Protein AF-A0A1I7UFY5-F1 (afdb_monomer_lite)

Foldseek 3Di:
DDDPDDPPPDDDLVNQLVVLVVLVADNVLSNLVSCVVPPDDDPPDDPVNNVVVVVVSLVPGDPRNNVSVVVVVVVVVVVVVVVCVVVDDDDDPDD

pLDDT: mean 78.75, std 18.69, range [33.28, 92.75]

Sequence (95 aa):
MARPNSPEVDFSREEIRSGLLSEGISENGAAEITDFLFKDRSEDITPGELKQEFREFLSMLSIEDKQSIKRIINNELERFFSEQADDNHTIFLVG

Radius of gyration: 16.1 Å; chains: 1; bounding box: 44×31×37 Å

Structure (mmCIF, N/CA/C/O backbone):
data_AF-A0A1I7UFY5-F1
#
_entry.id   AF-A0A1I7UFY5-F1
#
loop_
_atom_site.group_PDB
_atom_site.id
_atom_site.type_symbol
_atom_site.label_atom_id
_atom_site.label_alt_id
_atom_site.label_comp_id
_atom_site.label_asym_id
_atom_site.label_entity_id
_atom_site.label_seq_id
_atom_site.pdbx_PDB_ins_code
_atom_site.Cartn_x
_atom_site.Cartn_y
_atom_site.Cartn_z
_atom_site.occupancy
_atom_site.B_iso_or_equiv
_atom_site.auth_seq_id
_atom_site.auth_comp_id
_atom_site.auth_asym_id
_atom_site.auth_atom_id
_atom_site.pdbx_PDB_model_num
ATOM 1 N N . MET A 1 1 ? 32.771 -13.806 1.738 1.00 38.91 1 MET A N 1
ATOM 2 C CA . MET A 1 1 ? 31.688 -14.762 2.051 1.00 38.91 1 MET A CA 1
ATOM 3 C C . MET A 1 1 ? 30.380 -14.029 1.813 1.00 38.91 1 MET A C 1
ATOM 5 O O . MET A 1 1 ? 30.169 -13.008 2.452 1.00 38.91 1 MET A O 1
ATOM 9 N N . ALA A 1 2 ? 29.597 -14.437 0.813 1.00 37.72 2 ALA A N 1
ATOM 10 C CA . ALA A 1 2 ? 28.322 -13.799 0.486 1.00 37.72 2 ALA A CA 1
ATOM 11 C C . ALA A 1 2 ? 27.258 -14.242 1.503 1.00 37.72 2 ALA A C 1
ATOM 13 O O . ALA A 1 2 ? 27.182 -15.429 1.820 1.00 37.72 2 ALA A O 1
ATOM 14 N N . ARG A 1 3 ? 26.485 -13.294 2.045 1.00 45.88 3 ARG A N 1
ATOM 15 C CA . ARG A 1 3 ? 25.312 -13.598 2.878 1.00 45.88 3 ARG A CA 1
ATOM 16 C C . ARG A 1 3 ? 24.256 -14.289 1.996 1.00 45.88 3 ARG A C 1
ATOM 18 O O . ARG A 1 3 ? 24.138 -13.901 0.834 1.00 45.88 3 ARG A O 1
ATOM 25 N N . PRO A 1 4 ? 23.526 -15.302 2.493 1.00 45.19 4 PRO A N 1
ATOM 26 C CA . PRO A 1 4 ? 22.435 -15.895 1.732 1.00 45.19 4 PRO A CA 1
ATOM 27 C C . PRO A 1 4 ? 21.368 -14.822 1.494 1.00 45.19 4 PRO A C 1
ATOM 29 O O . PRO A 1 4 ? 20.998 -14.104 2.423 1.00 45.19 4 PRO A O 1
ATOM 32 N N . ASN A 1 5 ? 20.936 -14.688 0.239 1.00 40.84 5 ASN A N 1
ATOM 33 C CA . ASN A 1 5 ? 19.795 -13.862 -0.143 1.00 40.84 5 ASN A CA 1
ATOM 34 C C . ASN A 1 5 ? 18.606 -14.211 0.763 1.00 40.84 5 ASN A C 1
ATOM 36 O O . ASN A 1 5 ? 18.371 -15.394 1.025 1.00 40.84 5 ASN A O 1
ATOM 40 N N . SER A 1 6 ? 17.896 -13.192 1.258 1.00 42.12 6 SER A N 1
ATOM 41 C CA . SER A 1 6 ? 16.636 -13.375 1.981 1.00 42.12 6 SER A CA 1
ATOM 42 C C . SER A 1 6 ? 15.745 -14.354 1.211 1.00 42.12 6 SER A C 1
ATOM 44 O O . SER A 1 6 ? 15.692 -14.245 -0.017 1.00 42.12 6 SER A O 1
ATOM 46 N N . PRO A 1 7 ? 15.081 -15.312 1.882 1.00 50.38 7 PRO A N 1
ATOM 47 C CA . PRO A 1 7 ? 14.134 -16.193 1.211 1.00 50.38 7 PRO A CA 1
ATOM 48 C C . PRO A 1 7 ? 13.136 -15.326 0.441 1.00 50.38 7 PRO A C 1
ATOM 50 O O . PRO A 1 7 ? 12.602 -14.369 1.002 1.00 50.38 7 PRO A O 1
ATOM 53 N N . GLU A 1 8 ? 12.942 -15.615 -0.845 1.00 49.03 8 GLU A N 1
ATOM 54 C CA . GLU A 1 8 ? 11.894 -14.986 -1.644 1.00 49.03 8 GLU A CA 1
ATOM 55 C C . GLU A 1 8 ? 10.558 -15.380 -1.010 1.00 49.03 8 GLU A C 1
ATOM 57 O O . GLU A 1 8 ? 10.080 -16.502 -1.173 1.00 49.03 8 GLU A O 1
ATOM 62 N N . VAL A 1 9 ? 10.015 -14.497 -0.173 1.00 59.53 9 VAL A N 1
ATOM 63 C CA . VAL A 1 9 ? 8.687 -14.678 0.404 1.00 59.53 9 VAL A CA 1
ATOM 64 C C . VAL A 1 9 ? 7.696 -14.246 -0.665 1.00 59.53 9 VAL A C 1
ATOM 66 O O . VAL A 1 9 ? 7.497 -13.054 -0.892 1.00 59.53 9 VAL A O 1
ATOM 69 N N . ASP A 1 10 ? 7.130 -15.229 -1.357 1.00 69.44 10 ASP A N 1
ATOM 70 C CA . ASP A 1 10 ? 6.060 -15.020 -2.324 1.00 69.44 10 ASP A CA 1
ATOM 71 C C . ASP A 1 10 ? 4.733 -14.970 -1.556 1.00 69.44 10 ASP A C 1
ATOM 73 O O . ASP A 1 10 ? 4.236 -15.991 -1.079 1.00 69.44 10 ASP A O 1
ATOM 77 N N . PHE A 1 11 ? 4.213 -13.764 -1.333 1.00 79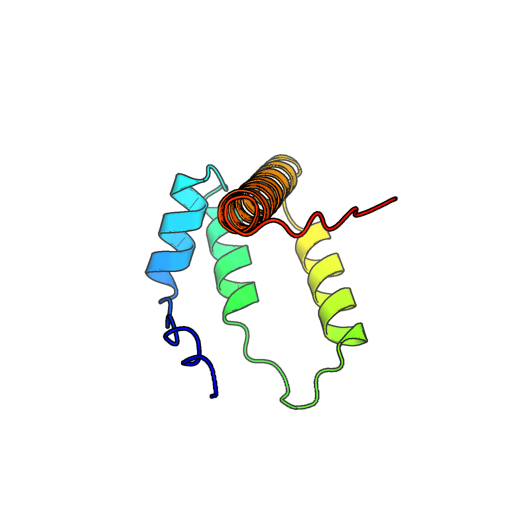.81 11 PHE A N 1
ATOM 78 C CA . PHE A 1 11 ? 2.926 -13.578 -0.670 1.00 79.81 11 PHE A CA 1
ATOM 79 C C . PHE A 1 11 ? 1.800 -13.692 -1.696 1.00 79.81 11 PHE A C 1
ATOM 81 O O . PHE A 1 11 ? 1.829 -13.027 -2.730 1.00 79.81 11 PHE A O 1
ATOM 88 N N . SER A 1 12 ? 0.754 -14.459 -1.396 1.00 90.31 12 SER A N 1
ATOM 89 C CA . SER A 1 12 ? -0.463 -14.470 -2.212 1.00 90.31 12 SER A CA 1
ATOM 90 C C . SER A 1 12 ? -1.332 -13.227 -1.970 1.00 90.31 12 SER A C 1
ATOM 92 O O . SER A 1 12 ? -1.286 -12.593 -0.912 1.00 90.31 12 SER A O 1
ATOM 94 N N . ARG A 1 13 ? -2.201 -12.889 -2.938 1.00 91.69 13 ARG A N 1
ATOM 95 C CA . ARG A 1 13 ? -3.192 -11.799 -2.790 1.00 91.69 13 ARG A CA 1
ATOM 96 C C . ARG A 1 13 ? -4.043 -11.957 -1.528 1.00 91.69 13 ARG A C 1
ATOM 98 O O . ARG A 1 13 ? -4.361 -10.971 -0.870 1.00 91.69 13 ARG A O 1
ATOM 105 N N . GLU A 1 14 ? -4.425 -13.189 -1.201 1.00 91.75 14 GLU A N 1
ATOM 106 C CA . GLU A 1 14 ? -5.272 -13.493 -0.046 1.00 91.75 14 GLU A CA 1
ATOM 107 C C . GLU A 1 14 ? -4.537 -13.274 1.281 1.00 91.75 14 GLU A C 1
ATOM 109 O O . GLU A 1 14 ? -5.114 -12.699 2.208 1.00 91.75 14 GLU A O 1
ATOM 114 N N . GLU A 1 15 ? -3.260 -13.657 1.359 1.00 91.69 15 GLU A N 1
ATOM 115 C CA . GLU A 1 15 ? -2.419 -13.421 2.537 1.00 91.69 15 GLU A CA 1
ATOM 116 C C . GLU A 1 15 ? -2.214 -11.928 2.786 1.00 91.69 15 GLU A C 1
ATOM 118 O O . GLU A 1 15 ? -2.404 -11.464 3.911 1.00 91.69 15 GLU A O 1
ATOM 123 N N . ILE A 1 16 ? -1.911 -11.158 1.735 1.00 90.44 16 ILE A N 1
ATOM 124 C CA . ILE A 1 16 ? -1.761 -9.702 1.838 1.00 90.44 16 ILE A CA 1
ATOM 125 C C . ILE A 1 16 ? -3.066 -9.054 2.299 1.00 90.44 16 ILE A C 1
ATOM 127 O O . ILE A 1 16 ? -3.066 -8.286 3.262 1.00 90.44 16 ILE A O 1
ATOM 131 N N . ARG A 1 17 ? -4.195 -9.391 1.666 1.00 92.75 17 ARG A N 1
ATOM 132 C CA . ARG A 1 17 ? -5.496 -8.821 2.034 1.00 92.75 17 ARG A CA 1
ATOM 133 C C . ARG A 1 17 ? -5.860 -9.144 3.483 1.00 92.75 17 ARG A C 1
ATOM 135 O O . ARG A 1 17 ? -6.277 -8.252 4.218 1.00 92.75 17 ARG A O 1
ATOM 142 N N . SER A 1 18 ? -5.680 -10.395 3.901 1.00 92.56 18 SER A N 1
ATOM 143 C CA . SER A 1 18 ? -5.972 -10.839 5.269 1.00 92.56 18 SER A CA 1
ATOM 144 C C . SER A 1 18 ? -5.056 -10.168 6.295 1.00 92.56 18 SER A C 1
ATOM 146 O O . SER A 1 18 ? -5.526 -9.745 7.352 1.00 92.56 18 SER A O 1
ATOM 148 N N . GLY A 1 19 ? -3.774 -9.995 5.963 1.00 91.31 19 GLY A N 1
ATOM 149 C CA . GLY A 1 19 ? -2.816 -9.259 6.786 1.00 91.31 19 GLY A CA 1
ATOM 150 C C . GLY A 1 19 ? -3.229 -7.800 6.988 1.00 91.31 19 GLY A C 1
ATOM 151 O O . GLY A 1 19 ? -3.318 -7.337 8.124 1.00 91.31 19 GLY A O 1
ATOM 152 N N . LEU A 1 20 ? -3.581 -7.097 5.908 1.00 92.00 20 LEU A N 1
ATOM 153 C CA . LEU A 1 20 ? -4.026 -5.698 5.965 1.00 92.00 20 LEU A CA 1
ATOM 154 C C . LEU A 1 20 ? -5.288 -5.523 6.822 1.00 92.00 20 LEU A C 1
ATOM 156 O O . LEU A 1 20 ? -5.365 -4.589 7.621 1.00 92.00 20 LEU A O 1
ATOM 160 N N . LEU A 1 21 ? -6.249 -6.443 6.704 1.00 92.62 21 LEU A N 1
ATOM 161 C CA . LEU A 1 21 ? -7.449 -6.459 7.547 1.00 92.62 21 LEU A CA 1
ATOM 162 C C . LEU A 1 21 ? -7.105 -6.643 9.031 1.00 92.62 21 LEU A C 1
ATOM 164 O O . LEU A 1 21 ? -7.664 -5.953 9.884 1.00 92.62 21 LEU A O 1
ATOM 168 N N . SER A 1 22 ? -6.169 -7.546 9.342 1.00 91.69 22 SER A N 1
ATOM 169 C CA . SER A 1 22 ? -5.716 -7.784 10.721 1.00 91.69 22 SER A CA 1
ATOM 170 C C . SER A 1 22 ? -5.017 -6.562 11.329 1.00 91.69 22 SER A C 1
ATOM 172 O O . SER A 1 22 ? -5.126 -6.313 12.528 1.00 91.69 22 SER A O 1
ATOM 174 N N . GLU A 1 23 ? -4.403 -5.738 10.478 1.00 88.12 23 GLU A N 1
ATOM 175 C CA . GLU A 1 23 ? -3.802 -4.454 10.828 1.00 88.12 23 GLU A CA 1
ATOM 176 C C . GLU A 1 23 ? -4.805 -3.286 10.819 1.00 88.12 23 GLU A C 1
ATOM 178 O O . GLU A 1 23 ? -4.414 -2.122 10.902 1.00 88.12 23 GLU A O 1
ATOM 183 N N . GLY A 1 24 ? -6.110 -3.549 10.748 1.00 87.75 24 GLY A N 1
ATOM 184 C CA . GLY A 1 24 ? -7.136 -2.512 10.873 1.00 87.75 24 GLY A CA 1
ATOM 185 C C . GLY A 1 24 ? -7.247 -1.587 9.660 1.00 87.75 24 GLY A C 1
ATOM 186 O O . GLY A 1 24 ? -7.687 -0.445 9.802 1.00 87.75 24 GLY A O 1
ATOM 187 N N . ILE A 1 25 ? -6.839 -2.053 8.479 1.00 91.50 25 ILE A N 1
ATOM 188 C CA . ILE A 1 25 ? -7.243 -1.448 7.206 1.00 91.50 25 ILE A CA 1
ATOM 189 C C . ILE A 1 25 ? -8.687 -1.867 6.914 1.00 91.50 25 ILE A C 1
ATOM 191 O O . ILE A 1 25 ? -9.077 -3.009 7.168 1.00 91.50 25 ILE A O 1
ATOM 195 N N . SER A 1 26 ? -9.488 -0.950 6.376 1.00 91.94 26 SER A N 1
ATOM 196 C CA . SER A 1 26 ? -10.861 -1.249 5.965 1.00 91.94 26 SER A CA 1
ATOM 197 C C . SER A 1 26 ? -10.910 -2.325 4.875 1.00 91.94 26 SER A C 1
ATOM 199 O O . SER A 1 26 ? -9.956 -2.517 4.126 1.00 91.94 26 SER A O 1
ATOM 201 N N . GLU A 1 27 ? -12.041 -3.017 4.720 1.00 92.25 27 GLU A N 1
ATOM 202 C CA . GLU A 1 27 ? -12.174 -4.042 3.674 1.00 92.25 27 GLU A CA 1
ATOM 203 C C . GLU A 1 27 ? -11.936 -3.485 2.265 1.00 92.25 27 GLU A C 1
ATOM 205 O O . GLU A 1 27 ? -11.244 -4.114 1.460 1.00 92.25 27 GLU A O 1
ATOM 210 N N . ASN A 1 28 ? -12.451 -2.282 2.001 1.00 91.81 28 ASN A N 1
ATOM 211 C CA . ASN A 1 28 ? -12.230 -1.577 0.746 1.00 91.81 28 ASN A CA 1
ATOM 212 C C . ASN A 1 28 ? -10.758 -1.173 0.584 1.00 91.81 28 ASN A C 1
ATOM 214 O O . ASN A 1 28 ? -10.161 -1.441 -0.451 1.00 91.81 28 ASN A O 1
ATOM 218 N N . GLY A 1 29 ? -10.141 -0.595 1.620 1.00 90.31 29 GLY A N 1
ATOM 219 C CA . GLY A 1 29 ? -8.722 -0.236 1.591 1.00 90.31 29 GLY A CA 1
ATOM 220 C C . GLY A 1 29 ? -7.816 -1.450 1.373 1.00 90.31 29 GLY A C 1
ATOM 221 O O . GLY A 1 29 ? -6.888 -1.389 0.574 1.00 90.31 29 GLY A O 1
ATOM 222 N N . ALA A 1 30 ? -8.108 -2.578 2.021 1.00 92.12 30 ALA A N 1
ATOM 223 C CA . ALA A 1 30 ? -7.328 -3.802 1.891 1.00 92.12 30 ALA A CA 1
ATOM 224 C C . ALA A 1 30 ? -7.421 -4.382 0.473 1.00 92.12 30 ALA A C 1
ATOM 226 O O . ALA A 1 30 ? -6.410 -4.843 -0.058 1.00 92.12 30 ALA A O 1
ATOM 227 N N . ALA A 1 31 ? -8.601 -4.329 -0.154 1.00 92.56 31 ALA A N 1
ATOM 228 C CA . ALA A 1 31 ? -8.775 -4.720 -1.551 1.00 92.56 31 ALA A CA 1
ATOM 229 C C . ALA A 1 31 ? -7.963 -3.814 -2.494 1.00 92.56 31 ALA A C 1
ATOM 231 O O . ALA A 1 31 ? -7.138 -4.317 -3.252 1.00 92.56 31 ALA A O 1
ATOM 232 N N . GLU A 1 32 ? -8.108 -2.493 -2.368 1.00 91.12 32 GLU A N 1
ATOM 233 C CA . GLU A 1 32 ? -7.420 -1.501 -3.207 1.00 91.12 32 GLU A CA 1
ATOM 234 C C . GLU A 1 32 ? -5.888 -1.573 -3.075 1.00 91.12 32 GLU A C 1
ATOM 236 O O . GLU A 1 32 ? -5.169 -1.539 -4.073 1.00 91.12 32 GLU A O 1
ATOM 241 N N . ILE A 1 33 ? -5.360 -1.726 -1.853 1.00 90.62 33 ILE A N 1
ATOM 242 C CA . ILE A 1 33 ? -3.916 -1.904 -1.618 1.00 90.62 33 ILE A CA 1
ATOM 243 C C . ILE A 1 33 ? -3.431 -3.213 -2.241 1.00 90.62 33 ILE A C 1
ATOM 245 O O . ILE A 1 33 ? -2.383 -3.231 -2.886 1.00 90.62 33 ILE A O 1
ATOM 249 N N . THR A 1 34 ? -4.177 -4.306 -2.067 1.00 91.44 34 THR A N 1
ATOM 250 C CA . THR A 1 34 ? -3.811 -5.600 -2.657 1.00 91.44 34 THR A CA 1
ATOM 251 C C . THR A 1 34 ? -3.783 -5.495 -4.181 1.00 91.44 34 THR A C 1
ATOM 253 O O . THR A 1 34 ? -2.816 -5.911 -4.812 1.00 91.44 34 THR A O 1
ATOM 256 N N . ASP A 1 35 ? -4.785 -4.873 -4.793 1.00 91.94 35 ASP A N 1
ATOM 257 C CA . ASP A 1 35 ? -4.816 -4.694 -6.243 1.00 91.94 35 ASP A CA 1
ATOM 258 C C . ASP A 1 35 ? -3.704 -3.774 -6.744 1.00 91.94 35 ASP A C 1
ATOM 260 O O . ASP A 1 35 ? -3.098 -4.065 -7.776 1.00 91.94 35 ASP A O 1
ATOM 264 N N . PHE A 1 36 ? -3.358 -2.728 -5.989 1.00 90.56 36 PHE A N 1
ATOM 265 C CA . PHE A 1 36 ? -2.199 -1.892 -6.287 1.00 90.56 36 PHE A CA 1
ATOM 266 C C . PHE A 1 36 ? -0.888 -2.691 -6.247 1.00 90.56 36 PHE A C 1
ATOM 268 O O . PHE A 1 36 ? -0.057 -2.553 -7.147 1.00 90.56 36 PHE A O 1
ATOM 275 N N . LEU A 1 37 ? -0.673 -3.532 -5.233 1.00 88.69 37 LEU A N 1
ATOM 276 C CA . LEU A 1 37 ? 0.566 -4.306 -5.087 1.00 88.69 37 LEU A CA 1
ATOM 277 C C . LEU A 1 37 ? 0.752 -5.317 -6.225 1.00 88.69 37 LEU A C 1
ATOM 279 O O . LEU A 1 37 ? 1.848 -5.422 -6.766 1.00 88.69 37 LEU A O 1
ATOM 283 N N . PHE A 1 38 ? -0.327 -5.979 -6.646 1.00 89.31 38 PHE A N 1
ATOM 284 C CA . PHE A 1 38 ? -0.314 -6.984 -7.717 1.00 89.31 38 PHE A CA 1
ATOM 285 C C . PHE A 1 38 ? -0.612 -6.415 -9.107 1.00 89.31 38 PHE A C 1
ATOM 287 O O . PHE A 1 38 ? -0.852 -7.173 -10.052 1.00 89.31 38 PHE A O 1
ATOM 294 N N . LYS A 1 39 ? -0.654 -5.090 -9.245 1.00 88.94 39 LYS A N 1
ATOM 295 C CA . LYS A 1 39 ? -0.858 -4.449 -10.538 1.00 88.94 39 LYS A CA 1
ATOM 296 C C . LYS A 1 39 ? 0.296 -4.802 -11.472 1.00 88.94 39 LYS A C 1
ATOM 298 O O . LYS A 1 39 ? 1.456 -4.549 -11.144 1.00 88.94 39 LYS A O 1
ATOM 303 N N . ASP A 1 40 ? -0.051 -5.332 -12.641 1.00 89.69 40 ASP A N 1
ATOM 304 C CA . ASP A 1 40 ? 0.888 -5.535 -13.738 1.00 89.69 40 ASP A CA 1
ATOM 305 C C . ASP A 1 40 ? 1.409 -4.168 -14.197 1.00 89.69 40 ASP A C 1
ATOM 307 O O . ASP A 1 40 ? 0.633 -3.259 -14.522 1.00 89.69 40 ASP A O 1
ATOM 311 N N . ARG A 1 41 ? 2.725 -3.987 -14.118 1.00 86.94 41 ARG A N 1
ATOM 312 C CA . ARG A 1 41 ? 3.402 -2.736 -14.462 1.00 86.94 41 ARG A CA 1
ATOM 313 C C . ARG A 1 41 ? 4.378 -2.999 -15.588 1.00 86.94 41 ARG A C 1
ATOM 315 O O . ARG A 1 41 ? 4.943 -4.082 -15.683 1.00 86.94 41 ARG A O 1
ATOM 322 N N . SER A 1 42 ? 4.598 -1.967 -16.399 1.00 89.38 42 SER A N 1
ATOM 323 C CA . SER A 1 42 ? 5.651 -1.994 -17.409 1.00 89.38 42 SER A CA 1
ATOM 324 C C . SER A 1 42 ? 6.992 -2.328 -16.759 1.00 89.38 42 SER A C 1
ATOM 326 O O . SER A 1 42 ? 7.333 -1.744 -15.728 1.00 89.38 42 SER A O 1
ATOM 328 N N . GLU A 1 43 ? 7.766 -3.207 -17.393 1.00 87.31 43 GLU A N 1
ATOM 329 C CA . GLU A 1 43 ? 9.136 -3.526 -16.974 1.00 87.31 43 GLU A CA 1
ATOM 330 C C . GLU A 1 43 ? 10.047 -2.284 -17.010 1.00 87.31 43 GLU A C 1
ATOM 332 O O . GLU A 1 43 ? 11.025 -2.207 -16.270 1.00 87.31 43 GLU A O 1
ATOM 337 N N . ASP A 1 44 ? 9.678 -1.274 -17.807 1.00 89.88 44 ASP A N 1
ATOM 338 C CA . ASP A 1 44 ? 10.400 -0.007 -17.957 1.00 89.88 44 ASP A CA 1
ATOM 339 C C . ASP A 1 44 ? 9.934 1.101 -16.989 1.00 89.88 44 ASP A C 1
ATOM 341 O O . ASP A 1 44 ? 10.326 2.260 -17.151 1.00 89.88 44 ASP A O 1
ATOM 345 N N . ILE A 1 45 ? 9.073 0.801 -16.004 1.00 91.31 45 ILE A N 1
ATOM 346 C CA . ILE A 1 45 ? 8.567 1.827 -15.080 1.00 91.31 45 ILE A CA 1
ATOM 347 C C . ILE A 1 45 ? 9.716 2.495 -14.316 1.00 91.31 45 ILE A C 1
ATOM 349 O O . ILE A 1 45 ? 10.526 1.853 -13.641 1.00 91.31 45 ILE A O 1
ATOM 353 N N . THR A 1 46 ? 9.783 3.822 -14.381 1.00 91.81 46 THR A N 1
ATOM 354 C CA . THR A 1 46 ? 10.815 4.563 -13.659 1.00 91.81 46 THR A CA 1
ATOM 355 C C . THR A 1 46 ? 10.454 4.713 -12.176 1.00 91.81 46 THR A C 1
ATOM 357 O O . THR A 1 46 ? 9.276 4.785 -11.807 1.00 91.81 46 THR A O 1
ATOM 360 N N . PRO A 1 47 ? 11.449 4.882 -11.284 1.00 89.75 47 PRO A N 1
ATOM 361 C CA . PRO A 1 47 ? 11.183 5.178 -9.875 1.00 89.75 47 PRO A CA 1
ATOM 362 C C . PRO A 1 47 ? 10.339 6.446 -9.663 1.00 89.75 47 PRO A C 1
ATOM 364 O O . PRO A 1 47 ? 9.606 6.553 -8.680 1.00 89.75 47 PRO A O 1
ATOM 367 N N . GLY A 1 48 ? 10.446 7.419 -10.576 1.00 91.12 48 GLY A N 1
ATOM 368 C CA . GLY A 1 48 ? 9.648 8.645 -10.551 1.00 91.12 48 GLY A CA 1
ATOM 369 C C . GLY A 1 48 ? 8.171 8.380 -10.832 1.00 91.12 48 GLY A C 1
ATOM 370 O O . GLY A 1 48 ? 7.320 8.854 -10.079 1.00 91.12 48 GLY A O 1
ATOM 371 N N . GLU A 1 49 ? 7.881 7.582 -11.859 1.00 90.69 49 GLU A N 1
ATOM 372 C CA . GLU A 1 49 ? 6.520 7.173 -12.221 1.00 90.69 49 GLU A CA 1
ATOM 373 C C . GLU A 1 49 ? 5.886 6.319 -11.126 1.00 90.69 49 GLU A C 1
ATOM 375 O O . GLU A 1 49 ? 4.773 6.614 -10.699 1.00 90.69 49 GLU A O 1
ATOM 380 N N . LEU A 1 50 ? 6.619 5.347 -10.573 1.00 89.12 50 LEU A N 1
ATOM 381 C CA . LEU A 1 50 ? 6.124 4.529 -9.464 1.00 89.12 50 LEU A CA 1
ATOM 382 C C . LEU A 1 50 ? 5.807 5.381 -8.227 1.00 89.12 50 LEU A C 1
ATOM 384 O O . LEU A 1 50 ? 4.783 5.195 -7.569 1.00 89.12 50 LEU A O 1
ATOM 388 N N . LYS A 1 51 ? 6.666 6.359 -7.911 1.00 89.38 51 LYS A N 1
ATOM 389 C CA . LYS A 1 51 ? 6.430 7.293 -6.803 1.00 89.38 51 LYS A CA 1
ATOM 390 C C . LYS A 1 51 ? 5.197 8.158 -7.044 1.00 89.38 51 LYS A C 1
ATOM 392 O O . LYS A 1 51 ? 4.476 8.455 -6.089 1.00 89.38 51 LYS A O 1
ATOM 397 N N . GLN A 1 52 ? 4.981 8.607 -8.277 1.00 92.06 52 GLN A N 1
ATOM 398 C CA . GLN A 1 52 ? 3.797 9.376 -8.635 1.00 92.06 52 GLN A CA 1
ATOM 399 C C . GLN A 1 52 ? 2.536 8.519 -8.506 1.00 92.06 52 GLN A C 1
ATOM 401 O O . GLN A 1 52 ? 1.615 8.915 -7.795 1.00 92.06 52 GLN A O 1
ATOM 406 N N . GLU A 1 53 ? 2.540 7.327 -9.098 1.00 91.38 53 GLU A N 1
ATOM 407 C CA . GLU A 1 53 ? 1.433 6.375 -9.035 1.00 91.38 53 GLU A CA 1
ATOM 408 C C . GLU A 1 53 ? 1.073 6.042 -7.581 1.00 91.38 53 GLU A C 1
ATOM 410 O O . GLU A 1 53 ? -0.091 6.087 -7.191 1.00 91.38 53 GLU A O 1
ATOM 415 N N . PHE A 1 54 ? 2.078 5.793 -6.738 1.00 89.12 54 PHE A N 1
ATOM 416 C CA . PHE A 1 54 ? 1.863 5.523 -5.321 1.00 89.12 54 PHE A CA 1
ATOM 417 C C . PHE A 1 54 ? 1.266 6.724 -4.576 1.00 89.12 54 PHE A C 1
ATOM 419 O O . PHE A 1 54 ? 0.409 6.554 -3.712 1.00 89.12 54 PHE A O 1
ATOM 426 N N . ARG A 1 55 ? 1.671 7.958 -4.904 1.00 90.31 55 ARG A N 1
ATOM 427 C CA . ARG A 1 55 ? 1.078 9.170 -4.310 1.00 90.31 55 ARG A CA 1
ATOM 428 C C . ARG A 1 55 ? -0.379 9.351 -4.713 1.00 90.31 55 ARG A C 1
ATOM 430 O O . ARG A 1 55 ? -1.195 9.714 -3.866 1.00 90.31 55 ARG A O 1
ATOM 437 N N . GLU A 1 56 ? -0.688 9.120 -5.982 1.00 91.56 56 GLU A N 1
ATOM 438 C CA . GLU A 1 56 ? -2.052 9.179 -6.505 1.00 91.56 56 GLU A CA 1
ATOM 439 C C . GLU A 1 56 ? -2.920 8.111 -5.839 1.00 91.56 56 GLU A C 1
ATOM 441 O O . GLU A 1 56 ? -3.969 8.447 -5.294 1.00 91.56 56 GLU A O 1
ATOM 446 N N . PHE A 1 57 ? -2.430 6.874 -5.754 1.00 90.25 57 PHE A N 1
ATOM 447 C CA . PHE A 1 57 ? -3.076 5.785 -5.026 1.00 90.25 57 PHE A CA 1
ATOM 448 C C . PHE A 1 57 ? -3.355 6.155 -3.565 1.00 90.25 57 PHE A C 1
ATOM 450 O O . PHE A 1 57 ? -4.503 6.124 -3.118 1.00 90.25 57 PHE A O 1
ATOM 457 N N . LEU A 1 58 ? -2.325 6.594 -2.831 1.00 87.62 58 LEU A N 1
ATOM 458 C CA . LEU A 1 58 ? -2.491 7.015 -1.445 1.00 87.62 58 LEU A CA 1
ATOM 459 C C . LEU A 1 58 ? -3.544 8.110 -1.339 1.00 87.62 58 LEU A C 1
ATOM 461 O O . LEU A 1 58 ? -4.326 8.076 -0.403 1.00 87.62 58 LEU A O 1
ATOM 465 N N . SER A 1 59 ? -3.622 9.061 -2.274 1.00 88.94 59 SER A N 1
ATOM 466 C CA . SER A 1 59 ? -4.612 10.142 -2.211 1.00 88.94 59 SER A CA 1
ATOM 467 C C . SER A 1 59 ? -6.064 9.642 -2.192 1.00 88.94 59 SER A C 1
ATOM 469 O O . SER A 1 59 ? -6.873 10.251 -1.488 1.00 88.94 59 SER A O 1
ATOM 471 N N . MET A 1 60 ? -6.351 8.513 -2.851 1.00 89.44 60 MET A N 1
ATOM 472 C CA . MET A 1 60 ? -7.688 7.915 -2.974 1.00 89.44 60 MET A CA 1
ATOM 473 C C . MET A 1 60 ? -8.145 7.171 -1.712 1.00 89.44 60 MET A C 1
ATOM 475 O O . MET A 1 60 ? -9.343 7.002 -1.501 1.00 89.44 60 MET A O 1
ATOM 479 N N . LEU A 1 61 ? -7.211 6.760 -0.849 1.00 88.81 61 LEU A N 1
ATOM 480 C CA . LEU A 1 61 ? -7.5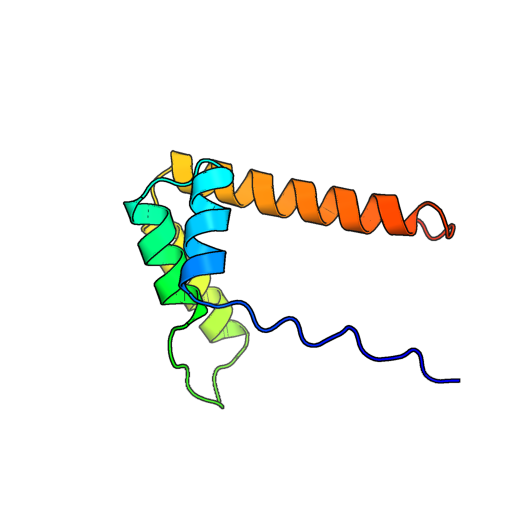36 6.059 0.392 1.00 88.81 61 LEU A CA 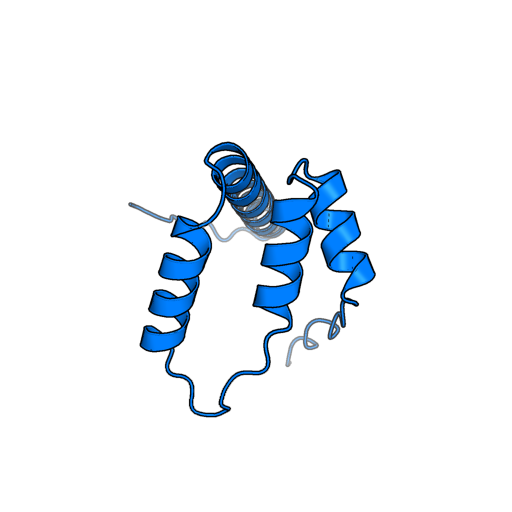1
ATOM 481 C C . LEU A 1 61 ? -8.175 6.979 1.438 1.00 88.81 61 LEU A C 1
ATOM 483 O O . LEU A 1 61 ? -7.918 8.192 1.493 1.00 88.81 61 LEU A O 1
ATOM 487 N N . SER A 1 62 ? -8.964 6.377 2.330 1.00 90.31 62 SER A N 1
ATOM 488 C CA . SER A 1 62 ? -9.530 7.082 3.478 1.00 90.31 62 SER A CA 1
ATOM 489 C C . SER A 1 62 ? -8.425 7.596 4.413 1.00 90.31 62 SER A C 1
ATOM 491 O O . SER A 1 62 ? -7.286 7.120 4.407 1.00 90.31 62 SER A O 1
ATOM 493 N N . ILE A 1 63 ? -8.741 8.608 5.226 1.00 90.88 63 ILE A N 1
ATOM 494 C CA . ILE A 1 63 ? -7.792 9.127 6.225 1.00 90.88 63 ILE A CA 1
ATOM 495 C C . ILE A 1 63 ? -7.424 8.031 7.233 1.00 90.88 63 ILE A C 1
ATOM 497 O O . ILE A 1 63 ? -6.267 7.943 7.633 1.00 90.88 63 ILE A O 1
ATOM 501 N N . GLU A 1 64 ? -8.385 7.189 7.607 1.00 90.50 64 GLU A N 1
ATOM 502 C CA . GLU A 1 64 ? -8.194 6.081 8.545 1.00 90.50 64 GLU A CA 1
ATOM 503 C C . GLU A 1 64 ? -7.231 5.037 7.969 1.00 90.50 64 GLU A C 1
ATOM 505 O O . GLU A 1 64 ? -6.228 4.719 8.608 1.00 90.50 64 GLU A O 1
ATOM 510 N N . ASP A 1 65 ? -7.438 4.615 6.717 1.00 89.19 65 ASP A N 1
ATOM 511 C CA . ASP A 1 65 ? -6.542 3.668 6.042 1.00 89.19 65 ASP A CA 1
ATOM 512 C C . ASP A 1 65 ? -5.124 4.242 5.897 1.00 89.19 65 ASP A C 1
ATOM 514 O O . ASP A 1 65 ? -4.142 3.546 6.146 1.00 89.19 65 ASP A O 1
ATOM 518 N N . LYS A 1 66 ? -4.987 5.537 5.573 1.00 89.69 66 LYS A N 1
ATOM 519 C CA . LYS A 1 66 ? -3.679 6.220 5.522 1.00 89.69 66 LYS A CA 1
ATOM 520 C C . LYS A 1 66 ? -2.946 6.171 6.863 1.00 89.69 66 LYS A C 1
ATOM 522 O O . LYS A 1 66 ? -1.730 5.977 6.884 1.00 89.69 66 LYS A O 1
ATOM 527 N N . GLN A 1 67 ? -3.656 6.374 7.975 1.00 89.50 67 GLN A N 1
ATOM 528 C CA . GLN A 1 67 ? -3.062 6.298 9.314 1.00 89.50 67 GLN A CA 1
ATOM 529 C C . GLN A 1 67 ? -2.663 4.864 9.666 1.00 89.50 67 GLN A C 1
ATOM 531 O O . GLN A 1 67 ? -1.566 4.656 10.183 1.00 89.50 67 GLN A O 1
ATOM 536 N N . SER A 1 68 ? -3.502 3.881 9.333 1.00 89.25 68 SER A N 1
ATOM 537 C CA . SER A 1 68 ? -3.187 2.463 9.518 1.00 89.25 68 SER A CA 1
ATOM 538 C C . SER A 1 68 ? -1.953 2.052 8.709 1.00 89.25 68 SER A C 1
ATOM 540 O O . SER A 1 68 ? -1.022 1.501 9.287 1.00 89.25 68 SER A O 1
ATOM 542 N N . ILE A 1 69 ? -1.852 2.427 7.427 1.00 87.62 69 ILE A N 1
ATOM 543 C CA . ILE A 1 69 ? -0.650 2.182 6.603 1.00 87.62 69 ILE A CA 1
ATOM 544 C C . ILE A 1 69 ? 0.585 2.824 7.233 1.00 87.62 69 ILE A C 1
ATOM 546 O O . ILE A 1 69 ? 1.628 2.184 7.355 1.00 87.62 69 ILE A O 1
ATOM 550 N N . LYS A 1 70 ? 0.480 4.089 7.657 1.00 88.75 70 LYS A N 1
ATOM 551 C CA . LYS A 1 70 ? 1.592 4.790 8.307 1.00 88.75 70 LYS A CA 1
ATOM 552 C C . LYS A 1 70 ? 2.054 4.057 9.569 1.00 88.75 70 LYS A C 1
ATOM 554 O O . LYS A 1 70 ? 3.256 3.950 9.791 1.00 88.75 70 LYS A O 1
ATOM 559 N N . ARG A 1 71 ? 1.118 3.549 10.377 1.00 89.62 71 ARG A N 1
ATOM 560 C CA . ARG A 1 71 ? 1.421 2.747 11.568 1.00 89.62 71 ARG A CA 1
ATOM 561 C C . ARG A 1 71 ? 2.129 1.444 11.198 1.00 89.62 71 ARG A C 1
ATOM 563 O O . ARG A 1 71 ? 3.154 1.161 11.801 1.00 89.62 71 ARG A O 1
ATOM 570 N N . ILE A 1 72 ? 1.634 0.706 10.202 1.00 87.56 72 ILE A N 1
ATOM 571 C CA . ILE A 1 72 ? 2.260 -0.540 9.722 1.00 87.56 72 ILE A CA 1
ATOM 572 C C . ILE A 1 72 ? 3.710 -0.273 9.297 1.00 87.56 72 ILE A C 1
ATOM 574 O O . ILE A 1 72 ? 4.625 -0.922 9.790 1.00 87.56 72 ILE A O 1
ATOM 578 N N . ILE A 1 73 ? 3.934 0.736 8.447 1.00 86.00 73 ILE A N 1
ATOM 579 C CA . ILE A 1 73 ? 5.279 1.091 7.967 1.00 86.00 73 ILE A CA 1
ATOM 580 C C . ILE A 1 73 ? 6.196 1.470 9.133 1.00 86.00 73 ILE A C 1
ATOM 582 O O . ILE A 1 73 ? 7.332 1.011 9.192 1.00 86.00 73 ILE A O 1
ATOM 586 N N . ASN A 1 74 ? 5.719 2.298 10.064 1.00 85.56 74 ASN A N 1
ATOM 587 C CA . ASN A 1 74 ? 6.516 2.704 11.219 1.00 85.56 74 ASN A CA 1
ATOM 588 C C . ASN A 1 74 ? 6.881 1.511 12.109 1.00 85.56 74 ASN A C 1
ATOM 590 O O . ASN A 1 74 ? 8.039 1.396 12.491 1.00 85.56 74 ASN A O 1
ATOM 594 N N . ASN A 1 75 ? 5.930 0.617 12.390 1.00 85.62 75 ASN A N 1
ATOM 595 C CA . ASN A 1 75 ? 6.163 -0.573 13.205 1.00 85.62 75 ASN A CA 1
ATOM 596 C C . ASN A 1 75 ? 7.210 -1.497 12.567 1.00 85.62 75 ASN A C 1
ATOM 598 O O . ASN A 1 75 ? 8.103 -1.980 13.257 1.00 85.62 75 ASN A O 1
ATOM 602 N N . GLU A 1 76 ? 7.136 -1.714 11.252 1.00 82.56 76 GLU A N 1
ATOM 603 C CA . GLU A 1 76 ? 8.109 -2.548 10.539 1.00 82.56 76 GLU A CA 1
ATOM 604 C C . GLU A 1 76 ? 9.495 -1.894 10.472 1.00 82.56 76 GLU A C 1
ATOM 606 O O . GLU A 1 76 ? 10.508 -2.576 10.618 1.00 82.56 76 GLU A O 1
ATOM 611 N N . LEU A 1 77 ? 9.567 -0.567 10.324 1.00 81.75 77 LEU A N 1
ATOM 612 C CA . LEU A 1 77 ? 10.835 0.161 10.414 1.00 81.75 77 LEU A CA 1
ATOM 613 C C . LEU A 1 77 ? 11.432 0.064 11.820 1.00 81.75 77 LEU A C 1
ATOM 615 O O . LEU A 1 77 ? 12.610 -0.255 11.958 1.00 81.75 77 LEU A O 1
ATOM 619 N N . GLU A 1 78 ? 10.638 0.305 12.864 1.00 85.00 78 GLU A N 1
ATOM 620 C CA . GLU A 1 78 ? 11.072 0.156 14.256 1.00 85.00 78 GLU A CA 1
ATOM 621 C C . GLU A 1 78 ? 11.567 -1.263 14.528 1.00 85.00 78 GLU A C 1
ATOM 623 O O . GLU A 1 78 ? 12.644 -1.432 15.099 1.00 85.00 78 GLU A O 1
ATOM 628 N N . ARG A 1 79 ? 10.839 -2.279 14.052 1.00 79.81 79 ARG A N 1
ATOM 629 C CA . ARG A 1 79 ? 11.239 -3.680 14.156 1.00 79.81 79 ARG A CA 1
ATOM 630 C C . ARG A 1 79 ? 12.573 -3.931 13.461 1.00 79.81 79 ARG A C 1
ATOM 632 O O . ARG A 1 79 ? 13.492 -4.422 14.109 1.00 79.81 79 ARG A O 1
ATOM 639 N N . PHE A 1 80 ? 12.715 -3.514 12.204 1.00 75.44 80 PHE A N 1
ATOM 640 C CA . PHE A 1 80 ? 13.956 -3.643 11.440 1.00 75.44 80 PHE A CA 1
ATOM 641 C C . PHE A 1 80 ? 15.147 -2.988 12.151 1.00 75.44 80 PHE A C 1
ATOM 643 O O . PHE A 1 80 ? 16.219 -3.582 12.242 1.00 75.44 80 PHE A O 1
ATOM 650 N N . PHE A 1 81 ? 14.971 -1.782 12.697 1.00 76.62 81 PHE A N 1
ATOM 651 C CA . PHE A 1 81 ? 16.034 -1.097 13.434 1.00 76.62 81 PHE A CA 1
ATOM 652 C C . PHE A 1 81 ? 16.300 -1.711 14.814 1.00 76.62 81 PHE A C 1
ATOM 654 O O . PHE A 1 81 ? 17.446 -1.708 15.256 1.00 76.62 81 PHE A O 1
ATOM 661 N N . SER A 1 82 ? 15.286 -2.261 15.485 1.00 73.06 82 SER A N 1
ATOM 662 C CA . SER A 1 82 ? 15.446 -2.939 16.777 1.00 73.06 82 SER A CA 1
ATOM 663 C C . SER A 1 82 ? 16.143 -4.295 16.646 1.00 73.06 82 SER A C 1
ATOM 665 O O . SER A 1 82 ? 17.020 -4.601 17.446 1.00 73.06 82 SER A O 1
ATOM 667 N N . GLU A 1 83 ? 15.846 -5.059 15.591 1.00 62.56 83 GLU A N 1
ATOM 668 C CA . GLU A 1 83 ? 16.521 -6.322 15.269 1.00 62.56 83 GLU A CA 1
ATOM 669 C C . GLU A 1 83 ? 17.972 -6.084 14.804 1.00 62.56 83 GLU A C 1
ATOM 671 O O . GLU A 1 83 ? 18.833 -6.937 15.002 1.00 62.56 83 GLU A O 1
ATOM 676 N N . GLN A 1 84 ? 18.285 -4.905 14.249 1.00 53.28 84 GLN A N 1
ATOM 677 C CA . GLN A 1 84 ? 19.666 -4.488 13.960 1.00 53.28 84 GLN A CA 1
ATOM 678 C C . GLN A 1 84 ? 20.406 -3.869 15.155 1.00 53.28 84 GLN A C 1
ATOM 680 O O . GLN A 1 84 ? 21.630 -3.734 15.108 1.00 53.28 84 GLN A O 1
ATOM 685 N N . ALA A 1 85 ? 19.707 -3.503 16.233 1.00 49.66 85 ALA A N 1
ATOM 686 C CA . ALA A 1 85 ? 20.333 -2.917 17.417 1.00 49.66 85 ALA A CA 1
ATOM 687 C C . ALA A 1 85 ? 21.105 -3.946 18.265 1.00 49.66 85 ALA A C 1
ATOM 689 O O . ALA A 1 85 ? 22.005 -3.545 19.004 1.00 49.66 85 ALA A O 1
ATOM 690 N N . ASP A 1 86 ? 20.832 -5.248 18.111 1.00 48.47 86 ASP A N 1
ATOM 691 C CA . ASP A 1 86 ? 21.660 -6.315 18.697 1.00 48.47 86 ASP A CA 1
ATOM 692 C C . ASP A 1 86 ? 23.041 -6.440 18.016 1.00 48.47 86 ASP A C 1
ATOM 694 O O . ASP A 1 86 ? 23.981 -6.951 18.622 1.00 48.47 86 ASP A O 1
ATOM 698 N N . ASP A 1 87 ? 23.215 -5.871 16.814 1.00 43.50 87 ASP A N 1
ATOM 699 C CA . ASP A 1 87 ? 24.495 -5.762 16.099 1.00 43.50 87 ASP A CA 1
ATOM 700 C C . ASP A 1 87 ?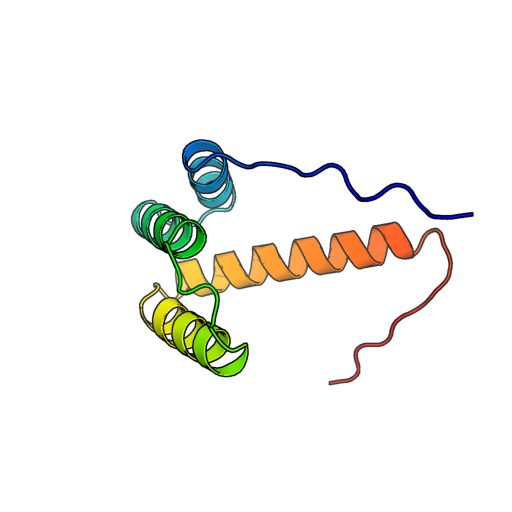 24.879 -4.284 15.851 1.00 43.50 87 ASP A C 1
ATOM 702 O O . ASP A 1 87 ? 25.215 -3.861 14.750 1.00 43.50 87 ASP A O 1
ATOM 706 N N . ASN A 1 88 ? 24.841 -3.470 16.910 1.00 44.53 88 ASN A N 1
ATOM 707 C CA . ASN A 1 88 ? 25.651 -2.261 17.120 1.00 44.53 88 ASN A CA 1
ATOM 708 C C . ASN A 1 88 ? 26.016 -1.403 15.878 1.00 44.53 88 ASN A C 1
ATOM 710 O O . ASN A 1 88 ? 27.192 -1.083 15.686 1.00 44.53 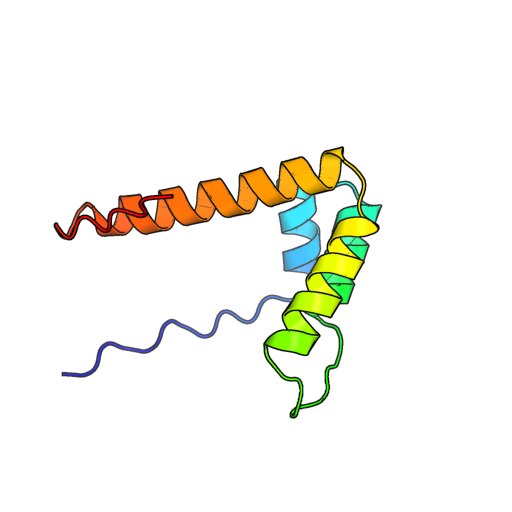88 ASN A O 1
ATOM 714 N N . HIS A 1 89 ? 25.049 -0.992 15.049 1.00 43.78 89 HIS A N 1
ATOM 715 C CA . HIS A 1 89 ? 25.214 0.081 14.052 1.00 43.78 89 HIS A CA 1
ATOM 716 C C . HIS A 1 89 ? 24.006 1.024 14.083 1.00 43.78 89 HIS A C 1
ATOM 718 O O . HIS A 1 89 ? 22.980 0.808 13.445 1.00 43.78 89 HIS A O 1
ATOM 724 N N . THR A 1 90 ? 24.140 2.108 14.845 1.00 42.31 90 THR A N 1
ATOM 725 C CA . THR A 1 90 ? 23.168 3.200 14.912 1.00 42.31 90 THR A CA 1
ATOM 726 C C . THR A 1 90 ? 23.086 3.917 13.560 1.00 42.31 90 THR A C 1
ATOM 728 O O . THR A 1 90 ? 23.996 4.662 13.197 1.00 42.31 90 THR A O 1
ATOM 731 N N . ILE A 1 91 ? 21.992 3.735 12.815 1.00 49.56 91 ILE A N 1
ATOM 732 C CA . ILE A 1 91 ? 21.664 4.598 11.673 1.00 49.56 91 ILE A CA 1
ATOM 733 C C . ILE A 1 91 ? 20.729 5.702 12.172 1.00 49.56 91 ILE A C 1
ATOM 735 O O . ILE A 1 91 ? 19.556 5.473 12.450 1.00 49.56 91 ILE A O 1
ATOM 739 N N . PHE A 1 92 ? 21.265 6.916 12.295 1.00 48.25 92 PHE A N 1
ATOM 740 C CA . PHE A 1 92 ? 20.476 8.122 12.531 1.00 48.25 92 PHE A CA 1
ATOM 741 C C . PHE A 1 92 ? 19.803 8.558 11.225 1.00 48.25 92 PHE A C 1
ATOM 743 O O . PHE A 1 92 ? 20.484 8.968 10.286 1.00 48.25 92 PHE A O 1
ATOM 750 N N . LEU A 1 93 ? 18.472 8.532 11.174 1.00 42.78 93 LEU A N 1
ATOM 751 C CA . LEU A 1 93 ? 17.709 9.286 10.179 1.00 42.78 93 LEU A CA 1
ATOM 752 C C . LEU A 1 93 ? 17.408 10.672 10.764 1.00 42.78 93 LEU A C 1
ATOM 754 O O . LEU A 1 93 ? 16.455 10.851 11.518 1.00 42.78 93 LEU A O 1
ATOM 758 N N . VAL A 1 94 ? 18.276 11.640 10.461 1.00 40.72 94 VAL A N 1
ATOM 759 C CA 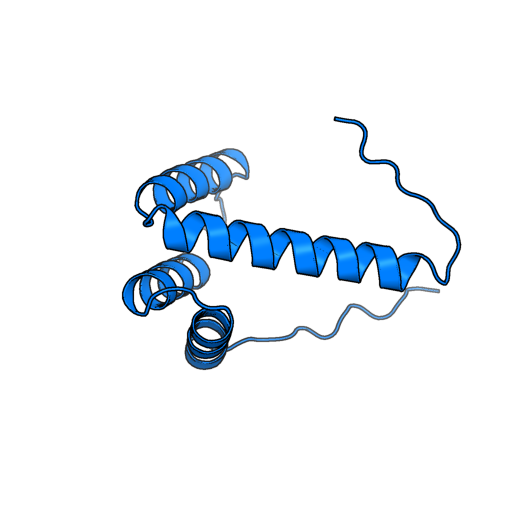. VAL A 1 94 ? 18.036 13.065 10.733 1.00 40.72 94 VAL A CA 1
ATOM 760 C C . VAL A 1 94 ? 17.094 13.590 9.648 1.00 40.72 94 VAL A C 1
ATOM 762 O O . VAL A 1 94 ? 17.421 13.510 8.463 1.00 40.72 94 VAL A O 1
ATOM 765 N N . GLY A 1 95 ? 15.917 14.062 10.066 1.00 33.28 95 GLY A N 1
ATOM 766 C CA . GLY A 1 95 ? 14.994 14.852 9.245 1.00 33.28 95 GLY A CA 1
ATOM 767 C C . GLY A 1 95 ? 15.331 16.335 9.245 1.00 33.28 95 GLY A C 1
ATOM 768 O O . GLY A 1 95 ? 16.072 16.774 10.154 1.00 33.28 95 GLY A O 1
#

Secondary structure (DSSP, 8-state):
-PPPPPP-----HHHHHHHHHHTT--HHHHHHHHHHHT----TT--HHHHHHHHHHHHHHS-HHHHHHHHHHHHHHHHHHHHHHHTTT-------

Organism: NCBI:txid1561998